Protein AF-A0A8S3IC41-F1 (afdb_monomer_lite)

Foldseek 3Di:
DVLVVLLCCLLPPQLPCLVSLVVCLVPVVVCVVVCVPPVCVLSVVQSVLSNVQLVVQCVPDPDNDPVVSSVSSNVSSVVPPSVPRDDDPPPDPDDPDDPCCCVPPVVVVVVCCVVVPPDDDDPVPDPVDDDDPDPDDD

Structure (mmCIF, N/CA/C/O backbone):
data_AF-A0A8S3IC41-F1
#
_entry.id   AF-A0A8S3IC41-F1
#
loop_
_atom_site.group_PDB
_atom_site.id
_atom_site.type_symbol
_atom_site.label_atom_id
_atom_site.label_alt_id
_atom_site.label_comp_id
_atom_site.label_asym_id
_atom_site.label_entity_id
_atom_site.label_seq_id
_atom_site.pdbx_PDB_ins_code
_atom_site.Cartn_x
_atom_site.Cartn_y
_atom_site.Cartn_z
_atom_site.occupancy
_atom_site.B_iso_or_equiv
_atom_site.auth_seq_id
_atom_site.auth_comp_id
_atom_site.auth_asym_id
_atom_site.auth_atom_id
_atom_site.pdbx_PDB_model_num
ATOM 1 N N . MET A 1 1 ? 2.075 -2.971 -7.862 1.00 76.56 1 MET A N 1
ATOM 2 C CA . MET A 1 1 ? 2.934 -1.917 -7.276 1.00 76.56 1 MET A CA 1
ATOM 3 C C . MET A 1 1 ? 2.225 -1.037 -6.248 1.00 76.56 1 MET A C 1
ATOM 5 O O . MET A 1 1 ? 2.474 -1.232 -5.071 1.00 76.56 1 MET A O 1
ATOM 9 N N . VAL A 1 2 ? 1.324 -0.107 -6.609 1.00 87.12 2 VAL A N 1
ATOM 10 C CA . VAL A 1 2 ? 0.721 0.817 -5.608 1.00 87.12 2 VAL A CA 1
ATOM 11 C C . VAL A 1 2 ? -0.039 0.079 -4.498 1.00 87.12 2 VAL A C 1
ATOM 13 O O . VAL A 1 2 ? 0.184 0.351 -3.323 1.00 87.12 2 VAL A O 1
ATOM 16 N N . LEU A 1 3 ? -0.876 -0.904 -4.847 1.00 89.00 3 LEU A N 1
ATOM 17 C CA . LEU A 1 3 ? -1.596 -1.711 -3.854 1.00 89.00 3 LEU A CA 1
ATOM 18 C C . LEU A 1 3 ? -0.649 -2.511 -2.940 1.00 89.00 3 LEU A C 1
ATOM 20 O O . LEU A 1 3 ? -0.941 -2.696 -1.765 1.00 89.00 3 LEU A O 1
ATOM 24 N N . GLU A 1 4 ? 0.507 -2.939 -3.447 1.00 88.88 4 GLU A N 1
ATOM 25 C CA . GLU A 1 4 ? 1.522 -3.648 -2.654 1.00 88.88 4 GLU A CA 1
ATOM 26 C C . GLU A 1 4 ? 2.236 -2.694 -1.690 1.00 88.88 4 GLU A C 1
ATOM 28 O O . GLU A 1 4 ? 2.506 -3.068 -0.553 1.00 88.88 4 GLU A O 1
ATOM 33 N N . ILE A 1 5 ? 2.484 -1.445 -2.108 1.00 89.69 5 ILE A N 1
ATOM 34 C CA . ILE A 1 5 ? 3.016 -0.388 -1.235 1.00 89.69 5 ILE A CA 1
ATOM 35 C C . ILE A 1 5 ? 2.029 -0.105 -0.102 1.00 89.69 5 ILE A C 1
ATOM 37 O O . ILE A 1 5 ? 2.429 -0.099 1.059 1.00 89.69 5 ILE A O 1
ATOM 41 N N . ILE A 1 6 ? 0.738 0.057 -0.418 1.00 92.00 6 ILE A N 1
ATOM 42 C CA . ILE A 1 6 ? -0.312 0.230 0.597 1.00 92.00 6 ILE A CA 1
ATOM 43 C C . ILE A 1 6 ? -0.287 -0.950 1.569 1.00 92.00 6 ILE A C 1
ATOM 45 O O . ILE A 1 6 ? -0.258 -0.747 2.778 1.00 92.00 6 ILE A O 1
ATOM 49 N N . ASN A 1 7 ? -0.232 -2.179 1.060 1.00 91.94 7 ASN A N 1
ATOM 50 C CA . ASN A 1 7 ? -0.232 -3.374 1.896 1.00 91.94 7 ASN A CA 1
ATOM 51 C C . ASN A 1 7 ? 1.017 -3.480 2.790 1.00 91.94 7 ASN A C 1
ATOM 53 O O . ASN A 1 7 ? 0.925 -3.854 3.960 1.00 91.94 7 ASN A O 1
ATOM 57 N N . SER A 1 8 ? 2.176 -3.066 2.275 1.00 90.69 8 SER A N 1
ATOM 58 C CA . SER A 1 8 ? 3.405 -2.928 3.059 1.00 90.69 8 SER A CA 1
ATOM 59 C C . SER A 1 8 ? 3.232 -1.907 4.189 1.00 90.69 8 SER A C 1
ATOM 61 O O . SER A 1 8 ? 3.524 -2.211 5.347 1.00 90.69 8 SER A O 1
ATOM 63 N N . CYS A 1 9 ? 2.649 -0.736 3.908 1.00 92.25 9 CYS A N 1
ATOM 64 C CA . CYS A 1 9 ? 2.332 0.249 4.944 1.00 92.25 9 CYS A CA 1
ATOM 65 C C . CYS A 1 9 ? 1.366 -0.314 6.000 1.00 92.25 9 CYS A C 1
ATOM 67 O O . CYS A 1 9 ? 1.590 -0.130 7.194 1.00 92.25 9 CYS A O 1
ATOM 69 N N . LEU A 1 10 ? 0.328 -1.045 5.583 1.00 92.44 10 LEU A N 1
ATOM 70 C CA . LEU A 1 10 ? -0.639 -1.671 6.492 1.00 92.44 10 LEU A CA 1
ATOM 71 C C . LEU A 1 10 ? -0.025 -2.795 7.342 1.00 92.44 10 LEU A C 1
ATOM 73 O O . LEU A 1 10 ? -0.444 -3.013 8.474 1.00 92.44 10 LEU A O 1
ATOM 77 N N . THR A 1 11 ? 0.984 -3.493 6.831 1.00 91.06 11 THR A N 1
ATOM 78 C CA . THR A 1 11 ? 1.619 -4.606 7.550 1.00 91.06 11 THR A CA 1
ATOM 79 C C . THR A 1 11 ? 2.717 -4.125 8.501 1.00 91.06 11 THR A C 1
ATOM 81 O O . THR A 1 11 ? 2.840 -4.638 9.611 1.00 91.06 11 THR A O 1
ATOM 84 N N . HIS A 1 12 ? 3.515 -3.135 8.090 1.00 90.06 12 HIS A N 1
ATOM 85 C CA . HIS A 1 12 ? 4.733 -2.741 8.808 1.00 90.06 12 HIS A CA 1
ATOM 86 C C . HIS A 1 12 ? 4.602 -1.438 9.596 1.00 90.06 12 HIS A C 1
ATOM 88 O O . HIS A 1 12 ? 5.284 -1.257 10.603 1.00 90.06 12 HIS A O 1
ATOM 94 N N . THR A 1 13 ? 3.765 -0.503 9.145 1.00 90.62 13 THR A N 1
ATOM 95 C CA . THR A 1 13 ? 3.762 0.873 9.665 1.00 90.62 13 THR A CA 1
ATOM 96 C C . THR A 1 13 ? 2.361 1.420 9.933 1.00 90.62 13 THR A C 1
ATOM 98 O O . THR A 1 13 ? 2.199 2.626 10.111 1.00 90.62 13 THR A O 1
ATOM 101 N N . LEU A 1 14 ? 1.350 0.553 10.036 1.00 91.69 14 LEU A N 1
ATOM 102 C CA . LEU A 1 14 ? -0.057 0.928 10.230 1.00 91.69 14 LEU A CA 1
ATOM 103 C C . LEU A 1 14 ? -0.268 1.841 11.440 1.00 91.69 14 LEU A C 1
ATOM 105 O O . LEU A 1 14 ? -0.945 2.858 11.334 1.00 91.69 14 LEU A O 1
ATOM 109 N N . GLN A 1 15 ? 0.392 1.531 12.558 1.00 91.75 15 GLN A N 1
ATOM 110 C CA . GLN A 1 15 ? 0.323 2.312 13.801 1.00 91.75 15 GLN A CA 1
ATOM 111 C C . GLN A 1 15 ? 0.845 3.746 13.665 1.00 91.75 15 GLN A C 1
ATOM 113 O O . GLN A 1 15 ? 0.452 4.616 14.434 1.00 91.75 15 GLN A O 1
ATOM 118 N N . HIS A 1 16 ? 1.706 3.996 12.680 1.00 89.88 16 HIS A N 1
ATOM 119 C CA . HIS A 1 16 ? 2.307 5.303 12.428 1.00 89.88 16 HIS A CA 1
ATOM 120 C C . HIS A 1 16 ? 1.599 6.061 11.293 1.00 89.88 16 HIS A C 1
ATOM 122 O O . HIS A 1 16 ? 1.832 7.253 11.115 1.00 89.88 16 HIS A O 1
ATOM 128 N N . ASN A 1 17 ? 0.720 5.397 10.531 1.00 93.31 17 ASN A N 1
ATOM 129 C CA . ASN A 1 17 ? 0.107 5.930 9.313 1.00 93.31 17 ASN A CA 1
ATOM 130 C C . ASN A 1 17 ? -1.417 6.059 9.433 1.00 93.31 17 ASN A C 1
ATOM 132 O O . ASN A 1 17 ? -2.179 5.539 8.620 1.00 93.31 17 ASN A O 1
ATOM 136 N N . ILE A 1 18 ? -1.875 6.815 10.429 1.00 93.69 18 ILE A N 1
ATOM 137 C CA . ILE A 1 18 ? -3.309 7.025 10.685 1.00 93.69 18 ILE A CA 1
ATOM 138 C C . ILE A 1 18 ? -4.011 7.737 9.521 1.00 93.69 18 ILE A C 1
ATOM 140 O O . ILE A 1 18 ? -5.130 7.383 9.156 1.00 93.69 18 ILE A O 1
ATOM 144 N N . ASN A 1 19 ? -3.327 8.684 8.871 1.00 93.44 19 ASN A N 1
ATOM 145 C CA . ASN A 1 19 ? -3.857 9.383 7.697 1.00 93.44 19 ASN A CA 1
ATOM 146 C C . ASN A 1 19 ? -4.115 8.433 6.518 1.00 93.44 19 ASN A C 1
ATOM 148 O O . ASN A 1 19 ? -5.058 8.645 5.756 1.00 93.44 19 ASN A O 1
ATOM 152 N N . LEU A 1 20 ? -3.309 7.372 6.375 1.00 95.06 20 LEU A N 1
ATOM 153 C CA . LEU A 1 20 ? -3.544 6.344 5.362 1.00 95.06 20 LEU A CA 1
ATOM 154 C C . LEU A 1 20 ? -4.839 5.591 5.673 1.00 95.06 20 LEU A C 1
ATOM 156 O O . LEU A 1 20 ? -5.685 5.474 4.796 1.00 95.06 20 LEU A O 1
ATOM 160 N N . ILE A 1 21 ? -5.029 5.155 6.923 1.00 95.12 21 ILE A N 1
ATOM 161 C CA . ILE A 1 21 ? -6.259 4.475 7.365 1.00 95.12 21 ILE A CA 1
ATOM 162 C C . ILE A 1 21 ? -7.480 5.367 7.113 1.00 95.12 21 ILE A C 1
ATOM 164 O O . ILE A 1 21 ? -8.451 4.923 6.507 1.00 95.12 21 ILE A O 1
ATOM 168 N N . TYR A 1 22 ? -7.409 6.643 7.501 1.00 94.44 22 TYR A N 1
ATOM 169 C CA . TYR A 1 22 ? -8.473 7.617 7.254 1.00 94.44 22 TYR A CA 1
ATOM 170 C C . TYR A 1 22 ? -8.801 7.750 5.757 1.00 94.44 22 TYR A C 1
ATOM 172 O O . TYR A 1 22 ? -9.964 7.720 5.360 1.00 94.44 22 TYR A O 1
ATOM 180 N N . THR A 1 23 ? -7.774 7.831 4.909 1.00 94.31 23 THR A N 1
ATOM 181 C CA . THR A 1 23 ? -7.940 7.949 3.452 1.00 94.31 23 THR A CA 1
ATOM 182 C C . THR A 1 23 ? -8.556 6.689 2.840 1.00 94.31 23 THR A C 1
ATOM 184 O O . THR A 1 23 ? -9.393 6.800 1.943 1.00 94.31 23 THR A O 1
ATOM 187 N N . LEU A 1 24 ? -8.169 5.503 3.325 1.00 94.69 24 LEU A N 1
ATOM 188 C CA . LEU A 1 24 ? -8.731 4.219 2.897 1.00 94.69 24 LEU A CA 1
ATOM 189 C C . LEU A 1 24 ? -10.209 4.093 3.274 1.00 94.69 24 LEU A C 1
ATOM 191 O O . LEU A 1 24 ? -10.997 3.616 2.466 1.00 94.69 24 LEU A O 1
ATOM 195 N N . LEU A 1 25 ? -10.589 4.553 4.470 1.00 93.62 25 LEU A N 1
ATOM 196 C CA . LEU A 1 25 ? -11.988 4.594 4.899 1.00 93.62 25 LEU A CA 1
ATOM 197 C C . LEU A 1 25 ? -12.819 5.537 4.026 1.00 93.62 25 LEU A C 1
ATOM 199 O O . LEU A 1 25 ? -13.905 5.164 3.588 1.00 93.62 25 LEU A O 1
ATOM 203 N N . TYR A 1 26 ? -12.299 6.739 3.762 1.00 93.06 26 TYR A N 1
ATOM 204 C CA . TYR A 1 26 ? -12.994 7.754 2.971 1.00 93.06 26 TYR A CA 1
ATOM 205 C C . TYR A 1 26 ? -13.189 7.328 1.509 1.00 93.06 26 TYR A C 1
ATOM 207 O O . TYR A 1 26 ? -14.242 7.571 0.933 1.00 93.06 26 TYR A O 1
ATOM 215 N N . ASN A 1 27 ? -12.195 6.659 0.917 1.00 93.06 27 ASN A N 1
ATOM 216 C CA . ASN A 1 27 ? -12.198 6.266 -0.494 1.00 93.06 27 ASN A CA 1
ATOM 217 C C . ASN A 1 27 ? -12.397 4.756 -0.709 1.00 93.06 27 ASN A C 1
ATOM 219 O O . ASN A 1 27 ? -11.894 4.201 -1.689 1.00 93.06 27 ASN A O 1
ATOM 223 N N . ARG A 1 28 ? -13.093 4.066 0.202 1.00 92.44 28 ARG A N 1
ATOM 224 C CA . ARG A 1 28 ? -13.223 2.597 0.158 1.00 92.44 28 ARG A CA 1
ATOM 225 C C . ARG A 1 28 ? -13.829 2.074 -1.152 1.00 92.44 28 ARG A C 1
ATOM 227 O O . ARG A 1 28 ? -13.440 1.011 -1.623 1.00 92.44 28 ARG A O 1
ATOM 234 N N . ASP A 1 29 ? -14.714 2.851 -1.771 1.00 92.31 29 ASP A N 1
ATOM 235 C CA . ASP A 1 29 ? -15.448 2.459 -2.979 1.00 92.31 29 ASP A CA 1
ATOM 236 C C . ASP A 1 29 ? -14.523 2.342 -4.209 1.00 92.31 29 ASP A C 1
ATOM 238 O O . ASP A 1 29 ? -14.836 1.649 -5.176 1.00 92.31 29 ASP A O 1
ATOM 242 N N . ILE A 1 30 ? -13.330 2.959 -4.173 1.00 91.75 30 ILE A N 1
ATOM 243 C CA . ILE A 1 30 ? -12.327 2.830 -5.245 1.00 91.75 30 ILE A CA 1
ATOM 244 C C . ILE A 1 30 ? -11.913 1.363 -5.427 1.00 91.75 30 ILE A C 1
ATOM 246 O O . ILE A 1 30 ? -11.639 0.939 -6.552 1.00 91.75 30 ILE A O 1
ATOM 250 N N . PHE A 1 31 ? -11.887 0.580 -4.344 1.00 90.19 31 PHE A N 1
ATOM 251 C CA . PHE A 1 31 ? -11.436 -0.811 -4.361 1.00 90.19 31 PHE A CA 1
ATOM 252 C C . PHE A 1 31 ? -12.448 -1.773 -4.997 1.00 90.19 31 PHE A C 1
ATOM 254 O O . PHE A 1 31 ? -12.046 -2.832 -5.482 1.00 90.19 31 PHE A O 1
ATOM 261 N N . ASP A 1 32 ? -13.725 -1.391 -5.083 1.00 87.19 32 ASP A N 1
ATOM 262 C CA . ASP A 1 32 ? -14.802 -2.230 -5.622 1.00 87.19 32 ASP A CA 1
ATOM 263 C C . ASP A 1 32 ? -14.524 -2.661 -7.070 1.00 87.19 32 ASP A C 1
ATOM 265 O O . ASP A 1 32 ? -14.708 -3.826 -7.428 1.00 87.19 32 ASP A O 1
ATOM 269 N N . ASN A 1 33 ? -13.980 -1.747 -7.879 1.00 86.31 33 ASN A N 1
ATOM 270 C CA . ASN A 1 33 ? -13.652 -1.988 -9.287 1.00 86.31 33 ASN A CA 1
ATOM 271 C C . ASN A 1 33 ? -12.530 -3.018 -9.488 1.00 86.31 33 ASN A C 1
ATOM 273 O O . ASN A 1 33 ? -12.420 -3.614 -10.557 1.00 86.31 33 ASN A O 1
ATOM 277 N N . TYR A 1 34 ? -11.692 -3.237 -8.472 1.00 86.38 34 TYR A N 1
ATOM 278 C CA . TYR A 1 34 ? -10.535 -4.130 -8.553 1.00 86.38 34 TYR A CA 1
ATOM 279 C C . TYR A 1 34 ? -10.830 -5.531 -8.005 1.00 86.38 34 TYR A C 1
ATOM 281 O O . TYR A 1 34 ? -10.039 -6.449 -8.234 1.00 86.38 34 TYR A O 1
ATOM 289 N N . ARG A 1 35 ? -11.980 -5.727 -7.338 1.00 83.12 35 ARG A N 1
ATOM 290 C CA . ARG A 1 35 ? -12.377 -7.012 -6.732 1.00 83.12 35 ARG A CA 1
ATOM 291 C C . ARG A 1 35 ? -12.630 -8.129 -7.736 1.00 83.12 35 ARG A C 1
ATOM 293 O O . ARG A 1 35 ? -12.655 -9.287 -7.345 1.00 83.12 35 ARG A O 1
ATOM 300 N N . THR A 1 36 ? -12.836 -7.827 -9.012 1.00 83.69 36 THR A N 1
ATOM 301 C CA . THR A 1 36 ? -13.032 -8.853 -10.049 1.00 83.69 36 THR A CA 1
ATOM 302 C C . THR A 1 36 ? -11.711 -9.402 -10.584 1.00 83.69 36 THR A C 1
ATOM 304 O O . THR A 1 36 ? -11.699 -10.456 -11.217 1.00 83.69 36 THR A O 1
ATOM 307 N N . HIS A 1 37 ? -10.586 -8.730 -10.317 1.00 87.31 37 HIS A N 1
ATOM 308 C CA . HIS A 1 37 ? -9.298 -9.106 -10.879 1.00 87.31 37 HIS A CA 1
ATOM 309 C C . HIS A 1 37 ? -8.591 -10.164 -10.003 1.00 87.31 37 HIS A C 1
ATOM 311 O O . HIS A 1 37 ? -8.258 -9.875 -8.850 1.00 87.31 37 HIS A O 1
ATOM 317 N N . PRO A 1 38 ? -8.281 -11.370 -10.523 1.00 84.88 38 PRO A N 1
ATOM 318 C CA . PRO A 1 38 ? -7.711 -12.469 -9.731 1.00 84.88 38 PRO A CA 1
ATOM 319 C C . PRO A 1 38 ? -6.405 -12.105 -9.014 1.00 84.88 38 PRO A C 1
ATOM 321 O O . PRO A 1 38 ? -6.212 -12.45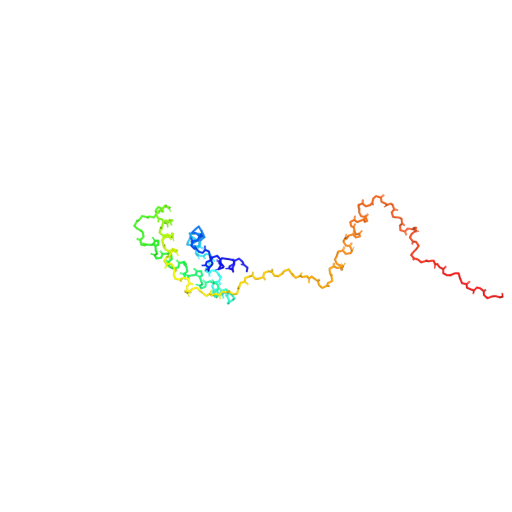3 -7.854 1.00 84.88 38 PRO A O 1
ATOM 324 N N . ASN A 1 39 ? -5.535 -11.334 -9.673 1.00 83.62 39 ASN A N 1
ATOM 325 C CA . ASN A 1 39 ? -4.225 -10.968 -9.119 1.00 83.62 39 ASN A CA 1
ATOM 326 C C . ASN A 1 39 ? -4.299 -10.013 -7.915 1.00 83.62 39 ASN A C 1
ATOM 328 O O . ASN A 1 39 ? -3.305 -9.853 -7.213 1.00 83.62 39 ASN A O 1
ATOM 332 N N . PHE A 1 40 ? -5.438 -9.350 -7.685 1.00 86.75 40 PHE A N 1
ATOM 333 C CA . PHE A 1 40 ? -5.582 -8.378 -6.599 1.00 86.75 40 PHE A CA 1
ATOM 334 C C . PHE A 1 40 ? -6.331 -8.932 -5.390 1.00 86.75 40 PHE A C 1
ATOM 336 O O . PHE A 1 40 ? -6.322 -8.272 -4.358 1.00 86.75 40 PHE A O 1
ATOM 343 N N . GLN A 1 41 ? -6.909 -10.136 -5.474 1.00 86.19 41 GLN A N 1
ATOM 344 C CA . GLN A 1 41 ? -7.713 -10.743 -4.402 1.00 86.19 41 GLN A CA 1
ATOM 345 C C . GLN A 1 41 ? -7.001 -10.716 -3.048 1.00 86.19 41 GLN A C 1
ATOM 347 O O . GLN A 1 41 ? -7.513 -10.165 -2.079 1.00 86.19 41 GLN A O 1
ATOM 352 N N . ASP A 1 42 ? -5.777 -11.241 -3.008 1.00 84.62 42 ASP A N 1
ATOM 353 C CA . ASP A 1 42 ? -4.984 -11.322 -1.782 1.00 84.62 42 ASP A CA 1
ATOM 354 C C . ASP A 1 42 ? -4.644 -9.939 -1.210 1.00 84.62 42 ASP A 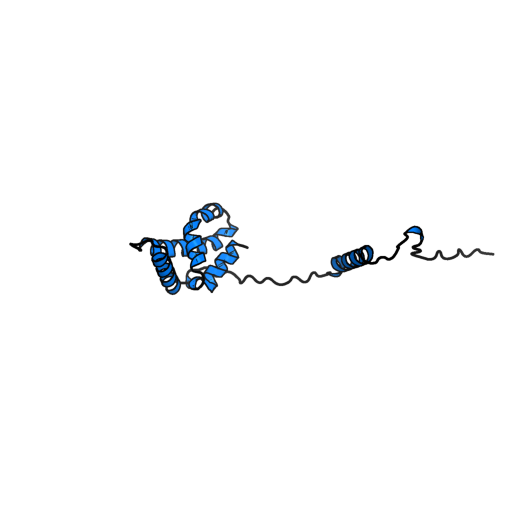C 1
ATOM 356 O O . ASP A 1 42 ? -4.637 -9.730 0.003 1.00 84.62 42 ASP A O 1
ATOM 360 N N . ILE A 1 43 ? -4.324 -8.986 -2.087 1.00 87.62 43 ILE A N 1
ATOM 361 C CA . ILE A 1 43 ? -3.907 -7.645 -1.675 1.00 87.62 43 ILE A CA 1
ATOM 362 C C . ILE A 1 43 ? -5.114 -6.851 -1.164 1.00 87.62 43 ILE A C 1
ATOM 364 O O . ILE A 1 43 ? -5.021 -6.180 -0.136 1.00 87.62 43 ILE A O 1
ATOM 368 N N . LEU A 1 44 ? -6.248 -6.961 -1.856 1.00 91.75 44 LEU A N 1
ATOM 369 C CA . LEU A 1 44 ? -7.508 -6.332 -1.475 1.00 91.75 44 LEU A CA 1
ATOM 370 C C . LEU A 1 44 ? -8.058 -6.919 -0.176 1.00 91.75 44 LEU A C 1
ATOM 372 O O . LEU A 1 44 ? -8.571 -6.161 0.636 1.00 91.75 44 LEU A O 1
ATOM 376 N N . GLN A 1 45 ? -7.857 -8.213 0.087 1.00 92.06 45 GLN A N 1
ATOM 377 C CA . GLN A 1 45 ? -8.287 -8.842 1.336 1.00 92.06 45 GLN A CA 1
ATOM 378 C C . GLN A 1 45 ? -7.704 -8.143 2.575 1.00 92.06 45 GLN A C 1
ATOM 380 O O . GLN A 1 45 ? -8.437 -7.850 3.518 1.00 92.06 45 GLN A O 1
ATOM 385 N N . ASN A 1 46 ? -6.403 -7.834 2.583 1.00 92.94 46 ASN A N 1
ATOM 386 C CA . ASN A 1 46 ? -5.790 -7.104 3.700 1.00 92.94 46 ASN A CA 1
ATOM 387 C C . ASN A 1 46 ? -6.384 -5.697 3.859 1.00 92.94 46 ASN A C 1
ATOM 389 O O . ASN A 1 46 ? -6.627 -5.253 4.982 1.00 92.94 46 ASN A O 1
ATOM 393 N N . ILE A 1 47 ? -6.626 -5.007 2.742 1.00 93.94 47 ILE A N 1
ATOM 394 C CA . ILE A 1 47 ? -7.225 -3.667 2.733 1.00 93.94 47 ILE A CA 1
ATOM 395 C C . ILE A 1 47 ? -8.656 -3.725 3.287 1.00 93.94 47 ILE A C 1
ATOM 397 O O . ILE A 1 47 ? -8.996 -2.929 4.160 1.00 93.94 47 ILE A O 1
ATOM 401 N N . ASP A 1 48 ? -9.459 -4.701 2.863 1.00 93.75 48 ASP A N 1
ATOM 402 C CA . ASP A 1 48 ? -10.828 -4.906 3.338 1.00 93.75 48 ASP A CA 1
ATOM 403 C C . ASP A 1 48 ? -10.857 -5.225 4.845 1.00 93.75 48 ASP A C 1
ATOM 405 O O . ASP A 1 48 ? -11.668 -4.654 5.573 1.00 93.75 48 ASP A O 1
ATOM 409 N N . ILE A 1 49 ? -9.939 -6.060 5.357 1.00 94.62 49 ILE A N 1
ATOM 410 C CA . ILE A 1 49 ? -9.826 -6.351 6.802 1.00 94.62 49 ILE A CA 1
ATOM 411 C C . ILE A 1 49 ? -9.591 -5.066 7.604 1.00 94.62 49 ILE A C 1
ATOM 413 O O . ILE A 1 49 ? -10.230 -4.852 8.639 1.00 94.62 49 ILE A O 1
ATOM 417 N N . VAL A 1 50 ? -8.682 -4.207 7.133 1.00 95.06 50 VAL A N 1
ATOM 418 C CA . VAL A 1 50 ? -8.393 -2.918 7.772 1.00 95.06 50 VAL A CA 1
ATOM 419 C C . VAL A 1 50 ? -9.619 -2.008 7.700 1.00 95.06 50 VAL A C 1
ATOM 421 O O . VAL A 1 50 ? -10.057 -1.504 8.734 1.00 95.06 50 VAL A O 1
ATOM 424 N N . ILE A 1 51 ? -10.216 -1.834 6.518 1.00 95.25 51 ILE A N 1
ATOM 425 C CA . ILE A 1 51 ? -11.393 -0.975 6.325 1.00 95.25 51 ILE A CA 1
ATOM 426 C C . ILE A 1 51 ? -12.540 -1.412 7.238 1.00 95.25 51 ILE A C 1
ATOM 428 O O . ILE A 1 51 ? -13.089 -0.576 7.949 1.00 95.25 51 ILE A O 1
ATOM 432 N N . VAL A 1 52 ? -12.874 -2.704 7.277 1.00 95.62 52 VAL A N 1
ATOM 433 C CA . VAL A 1 52 ? -13.970 -3.231 8.105 1.00 95.62 52 VAL A CA 1
ATOM 434 C C . VAL A 1 52 ? -13.704 -3.004 9.594 1.00 95.62 52 VAL A C 1
ATOM 436 O O . VAL A 1 52 ? -14.592 -2.543 10.310 1.00 95.62 52 VAL A O 1
ATOM 439 N N . TYR A 1 53 ? -12.486 -3.280 10.068 1.00 95.75 53 TYR A N 1
ATOM 440 C CA . TYR A 1 53 ? -12.136 -3.092 11.478 1.00 95.75 53 TYR A CA 1
ATOM 441 C C . TYR A 1 53 ? -12.236 -1.624 11.911 1.00 95.75 53 TYR A C 1
ATOM 443 O O . TYR A 1 53 ? -12.800 -1.318 12.963 1.00 95.75 53 TYR A O 1
ATOM 451 N N . PHE A 1 54 ? -11.684 -0.704 11.116 1.00 95.31 54 PHE A N 1
ATOM 452 C CA . PHE A 1 54 ? -11.688 0.711 11.476 1.00 95.31 54 PHE A CA 1
ATOM 453 C C . PHE A 1 54 ? -13.036 1.387 11.213 1.00 95.31 54 PHE A C 1
ATOM 455 O O . PHE A 1 54 ? -13.385 2.301 11.956 1.00 95.31 54 PHE A O 1
ATOM 462 N N . ALA A 1 55 ? -13.824 0.916 10.242 1.00 95.00 55 ALA A N 1
ATOM 463 C CA . ALA A 1 55 ? -15.198 1.373 10.050 1.00 95.00 55 ALA A CA 1
ATOM 464 C C . ALA A 1 55 ? -16.049 1.087 11.296 1.00 95.00 55 ALA A C 1
ATOM 466 O O . ALA A 1 55 ? -16.662 2.007 11.823 1.00 95.00 55 ALA A O 1
ATOM 467 N N . ASP A 1 56 ? -15.982 -0.131 11.849 1.00 94.69 56 ASP A N 1
ATOM 468 C CA . ASP A 1 56 ? -16.677 -0.487 13.098 1.00 94.69 56 ASP A CA 1
ATOM 469 C C . ASP A 1 56 ? -16.238 0.389 14.289 1.00 94.69 56 ASP A C 1
ATOM 471 O O . ASP A 1 56 ? -17.057 0.786 15.119 1.00 94.69 56 ASP A O 1
ATOM 475 N N . LYS A 1 57 ? -14.950 0.748 14.369 1.00 92.50 57 LYS A N 1
ATOM 476 C CA . LYS A 1 57 ? -14.445 1.662 15.407 1.00 92.50 57 LYS A CA 1
ATOM 477 C C . LYS A 1 57 ? -14.977 3.084 15.248 1.00 92.50 57 LYS A C 1
ATOM 479 O O . LYS A 1 57 ? -15.307 3.705 16.253 1.00 92.50 57 LYS A O 1
ATOM 484 N N . VAL A 1 58 ? -15.059 3.588 14.018 1.00 92.12 58 VAL A N 1
ATOM 485 C CA . VAL A 1 58 ? -15.576 4.933 13.724 1.00 92.12 58 VAL A CA 1
ATOM 486 C C . VAL A 1 58 ? -17.097 4.991 13.884 1.00 92.12 58 VAL A C 1
ATOM 488 O O . VAL A 1 58 ? -17.617 5.985 14.382 1.00 92.12 58 VAL A O 1
ATOM 491 N N . ASP A 1 59 ? -17.818 3.927 13.535 1.00 91.25 59 ASP A N 1
ATOM 492 C CA . ASP A 1 59 ? -19.275 3.864 13.679 1.00 91.25 59 ASP A CA 1
ATOM 493 C C . ASP A 1 59 ? -19.732 3.838 15.144 1.00 91.25 59 ASP A C 1
ATOM 495 O O . ASP A 1 59 ? -20.829 4.304 15.447 1.00 91.25 59 ASP A O 1
ATOM 499 N N . LYS A 1 60 ? -18.874 3.378 16.062 1.00 89.56 60 LYS A N 1
ATOM 500 C CA . LYS A 1 60 ? -19.099 3.427 17.518 1.00 89.56 60 LYS A CA 1
ATOM 501 C C . LYS A 1 60 ? -18.913 4.815 18.135 1.00 89.56 60 LYS A C 1
ATOM 503 O O . LYS A 1 60 ? -19.204 4.985 19.316 1.00 89.56 60 LYS A O 1
ATOM 508 N N . LEU A 1 61 ? -18.414 5.793 17.380 1.00 89.19 61 LEU A N 1
ATOM 509 C CA . LEU A 1 61 ? -18.251 7.156 17.875 1.00 89.19 61 LEU A CA 1
ATOM 510 C C . LEU A 1 61 ? -19.581 7.903 17.819 1.00 89.19 61 LEU A C 1
ATOM 512 O O . LEU A 1 61 ? -20.164 8.083 16.750 1.00 89.19 61 LEU A O 1
ATOM 516 N N . GLU A 1 62 ? -20.017 8.411 18.970 1.00 79.75 62 GLU A N 1
ATOM 517 C CA . GLU A 1 62 ? -21.180 9.300 19.062 1.00 79.75 62 GLU A CA 1
ATOM 518 C C . GLU A 1 62 ? -20.916 10.650 18.376 1.00 79.75 62 GLU A C 1
ATOM 520 O O . GLU A 1 62 ? -21.813 11.241 17.777 1.00 79.75 62 GLU A O 1
ATOM 525 N N . GLN A 1 63 ? -19.666 11.125 18.422 1.00 81.19 63 GLN A N 1
ATOM 526 C CA . GLN A 1 63 ? -19.224 12.369 17.796 1.00 81.19 63 GLN A CA 1
ATOM 527 C C . GLN A 1 63 ? -18.171 12.091 16.724 1.00 81.19 63 GLN A C 1
ATOM 529 O O . GLN A 1 63 ? -17.094 11.567 16.998 1.00 81.19 63 GLN A O 1
ATOM 534 N N . ARG A 1 64 ? -18.472 12.496 15.487 1.00 80.50 64 ARG A N 1
ATOM 535 C CA . ARG A 1 64 ? -17.597 12.324 14.316 1.00 80.50 64 ARG A CA 1
ATOM 536 C C . ARG A 1 64 ? -16.813 13.598 13.992 1.00 80.50 64 ARG A C 1
ATOM 538 O O . ARG A 1 64 ? -16.756 14.005 12.835 1.00 80.50 64 ARG A O 1
ATOM 545 N N . SER A 1 65 ? -16.254 14.264 15.006 1.00 87.88 65 SER A N 1
ATOM 546 C CA . SER A 1 65 ? -15.296 15.345 14.739 1.00 87.88 65 SER A CA 1
ATOM 547 C C . SER A 1 65 ? -13.971 14.755 14.252 1.00 87.88 65 SER A C 1
ATOM 549 O O . SER A 1 65 ? -13.645 13.601 14.545 1.00 87.88 65 SER A O 1
ATOM 551 N N . THR A 1 66 ? -13.196 15.547 13.515 1.00 86.12 66 THR A N 1
ATOM 552 C CA . THR A 1 66 ? -11.892 15.129 12.988 1.00 86.12 66 THR A CA 1
ATOM 553 C C . THR A 1 66 ? -10.951 14.666 14.104 1.00 86.12 66 THR A C 1
ATOM 555 O O . THR A 1 66 ? -10.234 13.679 13.942 1.00 86.12 66 THR A O 1
ATOM 558 N N . GLU A 1 67 ? -10.980 15.343 15.252 1.00 88.62 67 GLU A N 1
ATOM 559 C CA . GLU A 1 67 ? -10.158 15.043 16.425 1.00 88.62 67 GLU A CA 1
ATOM 560 C C . GLU A 1 67 ? -10.541 13.695 17.044 1.00 88.62 67 GLU A C 1
ATOM 562 O O . GLU A 1 67 ? -9.671 12.841 17.220 1.00 88.62 67 GLU A O 1
ATOM 567 N N . TYR A 1 68 ? -11.837 13.468 17.291 1.00 90.44 68 TYR A N 1
ATOM 568 C CA . TYR A 1 68 ? -12.325 12.212 17.867 1.00 90.44 68 TYR A CA 1
ATOM 569 C C . TYR A 1 68 ? -12.106 11.022 16.933 1.00 90.44 68 TYR A C 1
ATOM 571 O O . TYR A 1 68 ? -11.714 9.945 17.382 1.00 90.44 68 TYR A O 1
ATOM 579 N N . VAL A 1 69 ? -12.303 11.207 15.623 1.00 92.50 69 VAL A N 1
ATOM 580 C CA . VAL A 1 69 ? -12.011 10.164 14.630 1.00 92.50 69 VAL A CA 1
ATOM 581 C C . VAL A 1 69 ? -10.526 9.821 14.658 1.00 92.50 69 VAL A C 1
ATOM 583 O O . VAL A 1 69 ? -10.177 8.645 14.727 1.00 92.50 69 VAL A O 1
ATOM 586 N N . LYS A 1 70 ? -9.638 10.821 14.658 1.00 91.62 70 LYS A N 1
ATOM 587 C CA . LYS A 1 70 ? -8.192 10.585 14.702 1.00 91.62 70 LYS A CA 1
ATOM 588 C C . LYS A 1 70 ? -7.774 9.833 15.969 1.00 91.62 70 LYS A C 1
ATOM 590 O O . LYS A 1 70 ? -7.037 8.854 15.865 1.00 91.62 70 LYS A O 1
ATOM 595 N N . GLU A 1 71 ? -8.277 10.234 17.133 1.00 92.31 71 GLU A N 1
ATOM 596 C CA . GLU A 1 71 ? -7.993 9.568 18.410 1.00 92.31 71 GLU A CA 1
ATOM 597 C C . GLU A 1 71 ? -8.488 8.110 18.417 1.00 92.31 71 GLU A C 1
ATOM 599 O O . GLU A 1 71 ? -7.768 7.191 18.820 1.00 92.31 71 GLU A O 1
ATOM 604 N N . ALA A 1 72 ? -9.689 7.864 17.889 1.00 93.19 72 ALA A N 1
ATOM 605 C CA . ALA A 1 72 ? -10.240 6.520 17.761 1.00 93.19 72 ALA A CA 1
ATOM 606 C C . ALA A 1 72 ? -9.410 5.630 16.827 1.00 93.19 72 ALA A C 1
ATOM 608 O O . ALA A 1 72 ? -9.200 4.452 17.128 1.00 93.19 72 ALA A O 1
ATOM 609 N N . LEU A 1 73 ? -8.910 6.181 15.716 1.00 94.56 73 LEU A N 1
ATOM 610 C CA . LEU A 1 73 ? -8.017 5.462 14.809 1.00 94.56 73 LEU A CA 1
ATOM 611 C C . LEU A 1 73 ? -6.661 5.173 15.467 1.00 94.56 73 LEU A C 1
ATOM 613 O O . LEU A 1 73 ? -6.163 4.058 15.339 1.00 94.56 73 LEU A O 1
ATOM 617 N N . GLU A 1 74 ? -6.085 6.118 16.216 1.00 94.38 74 GLU A N 1
ATOM 618 C CA . GLU A 1 74 ? -4.835 5.916 16.965 1.00 94.38 74 GLU A CA 1
ATOM 619 C C . GLU A 1 74 ? -4.968 4.801 18.012 1.00 94.38 74 GLU A C 1
ATOM 621 O O . GLU A 1 74 ? -4.117 3.908 18.097 1.00 94.38 74 GLU A O 1
ATOM 626 N N . MET A 1 75 ? -6.058 4.798 18.784 1.00 93.19 75 MET A N 1
ATOM 627 C CA . MET A 1 75 ? -6.357 3.717 19.728 1.00 93.19 75 MET A CA 1
ATOM 628 C C . MET A 1 75 ? -6.624 2.391 19.011 1.00 93.19 75 MET A C 1
ATOM 630 O O . MET A 1 75 ? -6.114 1.344 19.417 1.00 93.19 75 MET A O 1
ATOM 634 N N . GLY A 1 76 ? -7.401 2.430 17.927 1.00 93.56 76 GLY A N 1
ATOM 635 C CA . GLY A 1 76 ? -7.729 1.265 17.115 1.00 93.56 76 GLY A CA 1
ATOM 636 C C . GLY A 1 76 ? -6.490 0.613 16.511 1.00 93.56 76 GLY A C 1
ATOM 637 O O . GLY A 1 76 ? -6.397 -0.611 16.523 1.00 93.56 76 GLY A O 1
ATOM 638 N N . ALA A 1 77 ? -5.521 1.414 16.063 1.00 94.31 77 ALA A N 1
ATOM 639 C CA . ALA A 1 77 ? -4.272 0.956 15.471 1.00 94.31 77 ALA A CA 1
ATOM 640 C C . ALA A 1 77 ? -3.358 0.260 16.486 1.00 94.31 77 ALA A C 1
ATOM 642 O O . ALA A 1 77 ? -2.743 -0.754 16.159 1.00 94.31 77 ALA A O 1
ATOM 643 N N . LYS A 1 78 ? -3.321 0.738 17.737 1.00 92.62 78 LYS A N 1
ATOM 644 C CA . LYS A 1 78 ? -2.604 0.060 18.833 1.00 92.62 78 LYS A CA 1
ATOM 645 C C . LYS A 1 78 ? -3.216 -1.301 19.180 1.00 92.62 78 LYS A C 1
ATOM 647 O O . LYS A 1 78 ? -2.494 -2.205 19.581 1.00 92.62 78 LYS A O 1
ATOM 652 N N . GLN A 1 79 ? -4.534 -1.437 19.035 1.00 93.56 79 GLN A N 1
ATOM 653 C CA . GLN A 1 79 ? -5.283 -2.665 19.333 1.00 93.56 79 GLN A CA 1
ATOM 654 C C . GLN A 1 79 ? -5.427 -3.602 18.126 1.00 93.56 79 GLN A C 1
ATOM 656 O O . GLN A 1 79 ? -5.954 -4.704 18.273 1.00 93.56 79 GLN A O 1
ATOM 661 N N . PHE A 1 80 ? -5.019 -3.167 16.933 1.00 94.12 80 PHE A N 1
ATOM 662 C CA . PHE A 1 80 ? -5.258 -3.915 15.709 1.00 94.12 80 PHE A CA 1
ATOM 663 C C . PHE A 1 80 ? -4.423 -5.211 15.685 1.00 94.12 80 PHE A C 1
ATOM 665 O O . PHE A 1 80 ? -3.196 -5.147 15.815 1.00 94.12 80 PHE A O 1
ATOM 672 N N . PRO A 1 81 ? -5.051 -6.383 15.489 1.00 91.94 81 PRO A N 1
ATOM 673 C CA . PRO A 1 81 ? -4.349 -7.661 15.411 1.00 91.94 81 PRO A CA 1
ATOM 674 C C . PRO A 1 81 ? -3.651 -7.810 14.048 1.00 91.94 81 PRO A C 1
ATOM 676 O O . PRO A 1 81 ? -4.237 -8.289 13.075 1.00 91.94 81 PRO A O 1
ATOM 679 N N . LEU A 1 82 ? -2.389 -7.368 13.971 1.00 89.75 82 LEU A N 1
ATOM 680 C CA . LEU A 1 82 ? -1.555 -7.411 12.756 1.00 89.75 82 LEU A CA 1
ATOM 681 C C . LEU A 1 82 ? -1.367 -8.832 12.196 1.00 89.75 82 LEU A C 1
ATOM 683 O O . LEU A 1 82 ? -1.107 -8.998 11.008 1.00 89.75 82 LEU A O 1
ATOM 687 N N . ASP A 1 83 ? -1.522 -9.858 13.030 1.00 89.44 83 ASP A N 1
ATOM 688 C CA . ASP A 1 83 ? -1.488 -11.276 12.664 1.00 89.44 83 ASP A CA 1
ATOM 689 C C . ASP A 1 83 ? -2.620 -11.694 11.713 1.00 89.44 83 ASP A C 1
ATOM 691 O O . ASP A 1 83 ? -2.478 -12.689 11.003 1.00 89.44 83 ASP A O 1
ATOM 695 N N . ARG A 1 84 ? -3.710 -10.917 11.637 1.00 89.62 84 ARG A N 1
ATOM 696 C CA . ARG A 1 84 ? -4.795 -11.150 10.670 1.00 89.62 84 ARG A CA 1
ATOM 697 C C . ARG A 1 84 ? -4.420 -10.789 9.235 1.00 89.62 84 ARG A C 1
ATOM 699 O O . ARG A 1 84 ? -5.121 -11.207 8.317 1.00 89.62 84 ARG A O 1
ATOM 706 N N . LEU A 1 85 ? -3.366 -9.997 9.035 1.00 91.50 85 LEU A N 1
ATOM 707 C CA . LEU A 1 85 ? -2.934 -9.581 7.706 1.00 91.50 85 LEU A CA 1
ATOM 708 C C . LEU A 1 85 ? -2.054 -10.655 7.068 1.00 91.50 85 LEU A C 1
ATOM 710 O O . LEU A 1 85 ? -1.079 -11.131 7.657 1.00 91.50 85 LEU A O 1
ATOM 714 N N . LYS A 1 86 ? -2.367 -11.003 5.818 1.00 88.75 86 LYS A N 1
ATOM 715 C CA . LYS A 1 86 ? -1.521 -11.875 5.005 1.00 88.75 86 LYS A CA 1
ATOM 716 C C . LYS A 1 86 ? -0.172 -11.190 4.798 1.00 88.75 86 LYS A C 1
ATOM 718 O O . LYS A 1 86 ? -0.119 -10.053 4.332 1.00 88.75 86 LYS A O 1
ATOM 723 N N . LYS A 1 87 ? 0.919 -11.877 5.135 1.00 85.19 87 LYS A N 1
ATOM 724 C CA . LYS A 1 87 ? 2.274 -11.367 4.902 1.00 85.19 87 LYS A CA 1
ATOM 725 C C . LYS A 1 87 ? 2.655 -11.593 3.446 1.00 85.19 87 LYS A C 1
ATOM 727 O O . LYS A 1 87 ? 2.595 -12.720 2.957 1.00 85.19 87 LYS A O 1
ATOM 732 N N . PHE A 1 88 ? 3.068 -10.525 2.782 1.00 82.62 88 PHE A N 1
ATOM 733 C CA . PHE A 1 88 ? 3.627 -10.583 1.438 1.00 82.62 88 PHE A CA 1
ATOM 734 C C . PHE A 1 88 ? 5.155 -10.614 1.518 1.00 82.62 88 PHE A C 1
ATOM 736 O O . PHE A 1 88 ? 5.722 -10.146 2.510 1.00 82.62 88 PHE A O 1
ATOM 743 N N . PRO A 1 89 ? 5.839 -11.169 0.505 1.00 80.06 89 PRO A N 1
ATOM 744 C CA . PRO A 1 89 ? 7.281 -11.022 0.389 1.00 80.06 89 PRO A CA 1
ATOM 745 C C . PRO A 1 89 ? 7.658 -9.538 0.421 1.00 80.06 89 PRO A C 1
ATOM 747 O O . PRO A 1 89 ? 6.968 -8.712 -0.178 1.00 80.06 89 PRO A O 1
ATOM 750 N N . GLU A 1 90 ? 8.754 -9.198 1.097 1.00 71.69 90 GLU A N 1
ATOM 751 C CA . GLU A 1 90 ? 9.276 -7.832 1.047 1.00 71.69 90 GLU A CA 1
ATOM 752 C C . GLU A 1 90 ? 9.541 -7.427 -0.406 1.00 71.69 90 GLU A C 1
ATOM 754 O O . GLU A 1 90 ? 10.126 -8.199 -1.176 1.00 71.69 90 GLU A O 1
ATOM 759 N N . LEU A 1 91 ? 9.138 -6.205 -0.773 1.00 69.19 91 LEU A N 1
ATOM 760 C CA . LEU A 1 91 ? 9.500 -5.621 -2.060 1.00 69.19 91 LEU A CA 1
ATOM 761 C C . LEU A 1 91 ? 11.015 -5.412 -2.099 1.00 69.19 91 LEU A C 1
ATOM 763 O O . LEU A 1 91 ? 11.545 -4.409 -1.623 1.00 69.19 91 LEU A O 1
ATOM 767 N N . LYS A 1 92 ? 11.718 -6.385 -2.672 1.00 68.12 92 LYS A N 1
ATOM 768 C CA . LYS A 1 92 ? 13.149 -6.302 -2.936 1.00 68.12 92 LYS A CA 1
ATOM 769 C C . LYS A 1 92 ? 13.346 -5.727 -4.326 1.00 68.12 92 LYS A C 1
ATOM 771 O O . LYS A 1 92 ? 13.256 -6.436 -5.323 1.00 68.12 92 LYS A O 1
ATOM 776 N N . PHE A 1 93 ? 13.638 -4.436 -4.383 1.00 70.81 93 PHE A N 1
ATOM 777 C CA . PHE A 1 93 ? 14.137 -3.808 -5.598 1.00 70.81 93 PHE A CA 1
ATOM 778 C C . PHE A 1 93 ? 15.637 -4.070 -5.668 1.00 70.81 93 PHE A C 1
ATOM 780 O O . PHE A 1 93 ? 16.437 -3.365 -5.058 1.00 70.81 93 PHE A O 1
ATOM 787 N N . LYS A 1 94 ? 16.022 -5.148 -6.350 1.00 66.25 94 LYS A N 1
ATOM 788 C CA . LYS A 1 94 ? 17.425 -5.360 -6.695 1.00 66.25 94 LYS A CA 1
ATOM 789 C C . LYS A 1 94 ? 17.727 -4.473 -7.898 1.00 66.25 94 LYS A C 1
ATOM 791 O O . LYS A 1 94 ? 16.980 -4.510 -8.873 1.00 66.25 94 LYS A O 1
ATOM 796 N N . TYR A 1 95 ? 18.804 -3.694 -7.829 1.00 67.31 95 TYR A N 1
ATOM 797 C CA . TYR A 1 95 ? 19.375 -3.112 -9.036 1.00 67.31 95 TYR A CA 1
ATOM 798 C C . TYR A 1 95 ? 19.740 -4.276 -9.960 1.00 67.31 95 TYR A C 1
ATOM 800 O O . TYR A 1 95 ? 20.556 -5.128 -9.600 1.00 67.31 95 TYR A O 1
ATOM 808 N N . VAL A 1 96 ? 19.042 -4.381 -11.086 1.00 73.19 96 VAL A N 1
ATOM 809 C CA . VAL A 1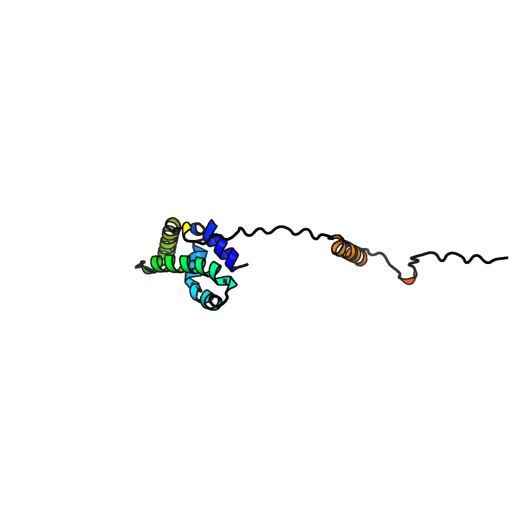 96 ? 19.415 -5.326 -12.129 1.00 73.19 96 VAL A CA 1
ATOM 810 C C . VAL A 1 96 ? 20.591 -4.672 -12.834 1.00 73.19 96 VAL A C 1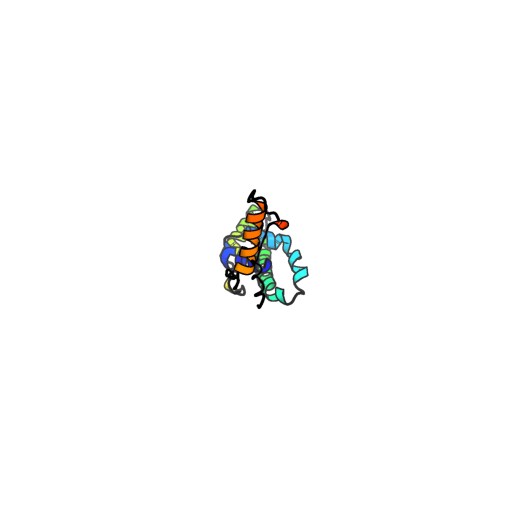
ATOM 812 O O . VAL A 1 96 ? 20.416 -3.696 -13.557 1.00 73.19 96 VAL A O 1
ATOM 815 N N . GLU A 1 97 ? 21.798 -5.140 -12.527 1.00 74.00 97 GLU A N 1
ATOM 816 C CA . GLU A 1 97 ? 22.950 -4.840 -13.368 1.00 74.00 97 GLU A CA 1
ATOM 817 C C . GLU A 1 97 ? 22.651 -5.465 -14.732 1.00 74.00 97 GLU A C 1
ATOM 819 O O . GLU A 1 97 ? 22.461 -6.679 -14.822 1.00 74.00 97 GLU A O 1
ATOM 824 N N . GLU A 1 98 ? 22.509 -4.629 -15.762 1.00 78.81 98 GLU A N 1
ATOM 825 C CA . GLU A 1 98 ? 22.452 -5.102 -17.145 1.00 78.81 98 GLU A CA 1
ATOM 826 C C . GLU A 1 98 ? 23.715 -5.925 -17.421 1.00 78.81 98 GLU A C 1
ATOM 828 O O . GLU A 1 98 ? 24.799 -5.538 -16.983 1.00 78.81 98 GLU A O 1
ATOM 833 N N . GLU A 1 99 ? 23.596 -7.057 -18.120 1.00 83.50 99 GLU A N 1
ATOM 834 C CA . GLU A 1 99 ? 24.758 -7.918 -18.399 1.00 83.50 99 GLU A CA 1
ATOM 835 C C . GLU A 1 99 ? 25.790 -7.211 -19.290 1.00 83.50 99 GLU A C 1
ATOM 837 O O . GLU A 1 99 ? 26.985 -7.473 -19.171 1.00 83.50 99 GLU A O 1
ATOM 842 N N . GLN A 1 100 ? 25.325 -6.304 -20.157 1.00 88.06 100 GLN A N 1
ATOM 843 C CA . GLN A 1 100 ? 26.142 -5.578 -21.131 1.00 88.06 100 GLN A CA 1
ATOM 844 C C . GLN A 1 100 ? 25.816 -4.077 -21.111 1.00 88.06 100 GLN A C 1
ATOM 846 O O . GLN A 1 100 ? 25.207 -3.542 -22.043 1.00 88.06 100 GLN A O 1
ATOM 851 N N . PRO A 1 101 ? 26.179 -3.355 -20.038 1.00 86.31 101 PRO A N 1
ATOM 852 C CA . PRO A 1 101 ? 25.917 -1.922 -19.939 1.00 86.31 101 PRO A CA 1
ATOM 853 C C . PRO A 1 101 ? 26.618 -1.133 -21.063 1.00 86.31 101 PRO A C 1
ATOM 855 O O . PRO A 1 101 ? 26.136 -0.077 -21.485 1.00 86.31 101 PRO A O 1
ATOM 858 N N . GLU A 1 102 ? 27.737 -1.638 -21.585 1.00 90.00 102 GLU A N 1
ATOM 859 C CA . GLU A 1 102 ? 28.505 -1.036 -22.672 1.00 90.00 102 GLU A CA 1
ATOM 860 C C . GLU A 1 102 ? 27.694 -0.805 -23.952 1.00 90.00 102 GLU A C 1
ATOM 862 O O . GLU A 1 102 ? 27.906 0.219 -24.602 1.00 90.00 102 GLU A O 1
ATOM 867 N N . ASP A 1 103 ? 26.725 -1.665 -24.271 1.00 91.00 103 ASP A N 1
ATOM 868 C CA . ASP A 1 103 ? 25.903 -1.539 -25.482 1.00 91.00 103 ASP A CA 1
ATOM 869 C C . ASP A 1 103 ? 25.067 -0.256 -25.477 1.00 91.00 103 ASP A C 1
ATOM 871 O O . ASP A 1 103 ? 24.789 0.329 -26.525 1.00 91.00 103 ASP A O 1
ATOM 875 N N . PHE A 1 104 ? 24.708 0.231 -24.288 1.00 90.38 104 PHE A N 1
ATOM 876 C CA . PHE A 1 104 ? 24.039 1.513 -24.121 1.00 90.38 104 PHE A CA 1
ATOM 877 C C . PHE A 1 104 ? 25.036 2.653 -23.887 1.00 90.38 104 PHE A C 1
ATOM 879 O O . PHE A 1 104 ? 24.987 3.687 -24.564 1.00 90.38 104 PHE A O 1
ATOM 886 N N . PHE A 1 105 ? 25.947 2.491 -22.922 1.00 92.62 105 PHE A N 1
ATOM 887 C CA . PHE A 1 105 ? 26.799 3.593 -22.477 1.00 92.62 105 PHE A CA 1
ATOM 888 C C . PHE A 1 105 ? 27.856 3.980 -23.511 1.00 92.62 105 PHE A C 1
ATOM 890 O O . PHE A 1 105 ? 28.123 5.172 -23.661 1.00 92.62 105 PHE A O 1
ATOM 897 N N . VAL A 1 106 ? 28.436 3.029 -24.252 1.00 93.38 106 VAL A N 1
ATOM 898 C CA . VAL A 1 106 ? 29.489 3.335 -25.233 1.00 93.38 106 VAL A CA 1
ATOM 899 C C . VAL A 1 106 ? 28.936 4.193 -26.380 1.00 93.38 106 VAL A C 1
ATOM 901 O O . VAL A 1 106 ? 29.471 5.288 -26.588 1.00 93.38 106 VAL A O 1
ATOM 904 N N . PRO A 1 107 ? 27.847 3.816 -27.083 1.00 94.00 107 PRO A N 1
ATOM 905 C CA . PRO A 1 107 ? 27.276 4.669 -28.127 1.00 94.00 107 PRO A CA 1
ATOM 906 C C . PRO A 1 107 ? 26.777 6.017 -27.594 1.00 94.00 107 PRO A C 1
ATOM 908 O O . PRO A 1 107 ? 26.929 7.047 -28.259 1.00 94.00 107 PRO A O 1
ATOM 911 N N . TYR A 1 108 ? 26.206 6.037 -26.387 1.00 93.94 108 TYR A N 1
ATOM 912 C CA . TYR A 1 108 ? 25.695 7.261 -25.777 1.00 93.94 108 TYR A CA 1
ATOM 913 C C . TYR A 1 108 ? 26.812 8.257 -25.440 1.00 93.94 108 TYR A C 1
ATOM 915 O O . TYR A 1 108 ? 26.731 9.427 -25.822 1.00 93.94 108 TYR A O 1
ATOM 923 N N . VAL A 1 109 ? 27.887 7.802 -24.790 1.00 94.62 109 VAL A N 1
ATOM 924 C CA . VAL A 1 109 ? 29.047 8.646 -24.471 1.00 94.62 109 VAL A CA 1
ATOM 925 C C . VAL A 1 109 ? 29.690 9.171 -25.752 1.00 94.62 109 VAL A C 1
ATOM 927 O O . VAL A 1 109 ? 29.948 10.370 -25.843 1.00 94.62 109 VAL A O 1
ATOM 930 N N . TRP A 1 110 ? 29.867 8.335 -26.780 1.00 91.00 110 TRP A N 1
ATOM 931 C CA . TRP A 1 110 ? 30.387 8.798 -28.071 1.00 91.00 110 TRP A CA 1
ATOM 932 C C . TRP A 1 110 ? 29.472 9.815 -28.753 1.00 91.00 110 TRP A C 1
ATOM 934 O O . TRP A 1 110 ? 29.964 10.777 -29.338 1.00 91.00 110 TRP A O 1
ATOM 944 N N . THR A 1 111 ? 28.152 9.672 -28.622 1.00 88.56 111 THR A N 1
ATOM 945 C CA . THR A 1 111 ? 27.191 10.669 -29.118 1.00 88.56 111 THR A CA 1
ATOM 946 C C . THR A 1 111 ? 27.338 12.002 -28.385 1.00 88.56 111 THR A C 1
ATOM 948 O O . THR A 1 111 ? 27.302 13.060 -29.016 1.00 88.56 111 THR A O 1
ATOM 951 N N . LEU A 1 112 ? 27.515 11.977 -27.061 1.00 91.06 112 LEU A N 1
ATOM 952 C CA . LEU A 1 112 ? 27.747 13.185 -26.269 1.00 91.06 112 LEU A CA 1
ATOM 953 C C . LEU A 1 112 ? 29.064 13.856 -26.644 1.00 91.06 112 LEU A C 1
ATOM 955 O O . LEU A 1 112 ? 29.083 15.071 -26.840 1.00 91.06 112 LEU A O 1
ATOM 959 N N . VAL A 1 113 ? 30.133 13.071 -26.789 1.00 89.00 113 VAL A N 1
ATOM 960 C CA . VAL A 1 113 ? 31.438 13.558 -27.241 1.00 89.00 113 VAL A CA 1
ATOM 961 C C . VAL A 1 113 ? 31.293 14.186 -28.619 1.00 89.00 113 VAL A C 1
ATOM 963 O O . VAL A 1 113 ? 31.648 15.344 -28.766 1.00 89.00 113 VAL A O 1
ATOM 966 N N . TYR A 1 114 ? 30.693 13.501 -29.593 1.00 83.56 114 TYR A N 1
ATOM 967 C CA . TYR A 1 114 ? 30.487 14.036 -30.941 1.00 83.56 114 TYR A CA 1
ATOM 968 C C . TYR A 1 114 ? 29.710 15.360 -30.948 1.00 83.56 114 TYR A C 1
ATOM 970 O O . TYR A 1 114 ? 30.105 16.294 -31.635 1.00 83.56 114 TYR A O 1
ATOM 978 N N . LYS A 1 115 ? 28.634 15.469 -30.158 1.00 83.94 115 LYS A N 1
ATOM 979 C CA . LYS A 1 115 ? 27.817 16.694 -30.084 1.00 83.94 115 LYS A CA 1
ATOM 980 C C . LYS A 1 115 ? 28.489 17.837 -29.323 1.00 83.94 115 LYS A C 1
ATOM 982 O O . LYS A 1 115 ? 28.221 18.994 -29.626 1.00 83.94 115 LYS A O 1
ATOM 987 N N . SER A 1 116 ? 29.288 17.522 -28.304 1.00 87.56 116 SER A N 1
ATOM 988 C CA . SER A 1 116 ? 29.829 18.518 -27.362 1.00 87.56 116 SER A CA 1
ATOM 989 C C . SER A 1 116 ? 31.274 18.897 -27.656 1.00 87.56 116 SER A C 1
ATOM 991 O O . SER A 1 116 ? 31.738 19.954 -27.231 1.00 87.56 116 SER A O 1
ATOM 993 N N . CYS A 1 117 ? 32.015 18.045 -28.361 1.00 80.31 117 CYS A N 1
ATOM 994 C CA . CYS A 1 117 ? 33.329 18.405 -28.845 1.00 80.31 117 CYS A CA 1
ATOM 995 C C . CYS A 1 117 ? 33.121 19.327 -30.049 1.00 80.31 117 CYS A C 1
ATOM 997 O O . CYS A 1 117 ? 32.595 18.923 -31.079 1.00 80.31 117 CYS A O 1
ATOM 999 N N . ASN A 1 118 ? 33.541 20.586 -29.937 1.00 77.75 118 ASN A N 1
ATOM 1000 C CA . ASN A 1 118 ? 33.601 21.525 -31.064 1.00 77.75 118 ASN A CA 1
ATOM 1001 C C . ASN A 1 118 ? 34.701 21.123 -32.077 1.00 77.75 118 ASN A C 1
ATOM 1003 O O . ASN A 1 118 ? 35.392 21.973 -32.635 1.00 77.75 118 ASN A O 1
ATOM 1007 N N . LEU A 1 119 ? 34.923 19.820 -32.260 1.00 76.44 119 LEU A N 1
ATOM 1008 C CA . LEU A 1 119 ? 35.843 19.256 -33.228 1.00 76.44 119 LEU A CA 1
ATOM 1009 C C . LEU A 1 119 ? 35.117 19.167 -34.566 1.00 76.44 119 LEU A C 1
ATOM 1011 O O . LEU A 1 119 ? 34.014 18.633 -34.670 1.00 76.44 119 LEU A O 1
ATOM 1015 N N . TYR A 1 120 ? 35.751 19.700 -35.602 1.00 72.31 120 TYR A N 1
ATOM 1016 C CA . TYR A 1 120 ? 35.246 19.602 -36.960 1.00 72.31 120 TYR A CA 1
ATOM 1017 C C . TYR A 1 120 ? 35.554 18.207 -37.519 1.00 72.31 120 TYR A C 1
ATOM 1019 O O . TYR A 1 120 ? 36.687 17.917 -37.905 1.00 72.31 120 TYR A O 1
ATOM 1027 N N . TRP A 1 121 ? 34.547 17.335 -37.546 1.00 70.88 121 TRP A N 1
ATOM 1028 C CA . TRP A 1 121 ? 34.628 16.023 -38.186 1.00 70.88 121 TRP A CA 1
ATOM 1029 C C . TRP A 1 1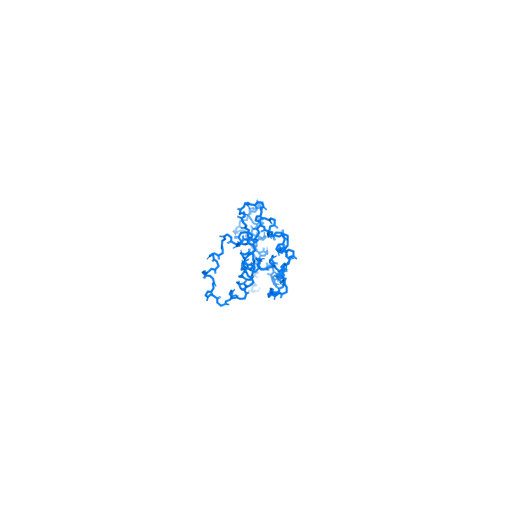21 ? 34.176 16.147 -39.645 1.00 70.88 121 TRP A C 1
ATOM 1031 O O . TRP A 1 121 ? 32.987 16.284 -39.915 1.00 70.88 121 TRP A O 1
ATOM 1041 N N . SER A 1 122 ? 35.112 16.101 -40.595 1.00 69.88 122 SER A N 1
ATOM 1042 C CA . SER A 1 122 ? 34.769 15.981 -42.018 1.00 69.88 122 SER A CA 1
ATOM 1043 C C . SER A 1 122 ? 34.731 14.513 -42.412 1.00 69.88 122 SER A C 1
ATOM 1045 O O . SER A 1 122 ? 35.776 13.861 -42.414 1.00 69.88 122 SER A O 1
ATOM 1047 N N . SER A 1 123 ? 33.553 14.000 -42.777 1.00 68.38 123 SER A N 1
ATOM 1048 C CA . SER A 1 123 ? 33.381 12.628 -43.276 1.00 68.38 123 SER A CA 1
ATOM 1049 C C . SER A 1 123 ? 34.234 12.332 -44.513 1.00 68.38 123 SER A C 1
ATOM 1051 O O . SER A 1 123 ? 34.631 11.191 -44.722 1.00 68.38 123 SER A O 1
ATOM 1053 N N . GLU A 1 124 ? 34.567 13.360 -45.295 1.00 72.25 124 GLU A N 1
ATOM 1054 C CA . GLU A 1 124 ? 35.394 13.269 -46.506 1.00 72.25 124 GLU A CA 1
ATOM 1055 C C . GLU A 1 124 ? 36.870 12.982 -46.187 1.00 72.25 124 GLU A C 1
ATOM 1057 O O . GLU A 1 124 ? 37.599 12.451 -47.022 1.00 72.25 124 GLU A O 1
ATOM 1062 N N . SER A 1 125 ? 37.306 13.299 -44.965 1.00 69.25 125 SER A N 1
ATOM 1063 C CA . SER A 1 125 ? 38.696 13.163 -44.519 1.00 69.25 125 SER A CA 1
ATOM 1064 C C . SER A 1 125 ? 38.938 11.915 -43.662 1.00 69.25 125 SER A C 1
ATOM 1066 O O . SER A 1 125 ? 40.067 11.680 -43.223 1.00 69.25 125 SER A O 1
ATOM 1068 N N . ILE A 1 126 ? 37.902 11.110 -43.393 1.00 71.81 126 ILE A N 1
ATOM 1069 C CA . ILE A 1 126 ? 38.015 9.919 -42.543 1.00 71.81 126 ILE A CA 1
ATOM 1070 C C . ILE A 1 126 ? 38.541 8.744 -43.378 1.00 71.81 126 ILE A C 1
ATOM 1072 O O . ILE A 1 126 ? 37.789 8.000 -44.005 1.00 71.81 126 ILE A O 1
ATOM 1076 N N . LEU A 1 127 ? 39.858 8.540 -43.359 1.00 69.88 127 LEU A N 1
ATOM 1077 C CA . LEU A 1 127 ? 40.502 7.359 -43.939 1.00 69.88 127 LEU A CA 1
ATOM 1078 C C . LEU A 1 127 ? 40.478 6.211 -42.922 1.00 69.88 127 LEU A C 1
ATOM 1080 O O . LEU A 1 127 ? 41.409 6.063 -42.134 1.00 69.88 127 LEU A O 1
ATOM 1084 N N . ILE A 1 128 ? 39.414 5.401 -42.921 1.00 66.62 128 ILE A N 1
ATOM 1085 C CA . ILE A 1 128 ? 39.275 4.306 -41.940 1.00 66.62 128 ILE A CA 1
ATOM 1086 C C . ILE A 1 128 ? 40.316 3.195 -42.189 1.00 66.62 128 ILE A C 1
ATOM 1088 O O . ILE A 1 128 ? 40.776 2.575 -41.238 1.00 66.62 128 ILE A O 1
ATOM 1092 N N . PHE A 1 129 ? 40.800 3.011 -43.425 1.00 67.19 129 PHE A N 1
ATOM 1093 C CA . PHE A 1 129 ? 41.899 2.087 -43.735 1.00 67.19 129 PHE A CA 1
ATOM 1094 C C . PHE A 1 129 ? 42.735 2.600 -44.917 1.00 67.19 129 PHE A C 1
ATOM 1096 O O . PHE A 1 129 ? 42.190 3.104 -45.899 1.00 67.19 129 PHE A O 1
ATOM 1103 N N . LYS A 1 130 ? 44.068 2.466 -44.853 1.00 60.41 130 LYS A N 1
ATOM 1104 C CA . LYS A 1 130 ? 44.942 2.737 -46.008 1.00 60.41 130 LYS A CA 1
ATOM 1105 C C . LYS A 1 130 ? 44.731 1.644 -47.059 1.00 60.41 130 LYS A 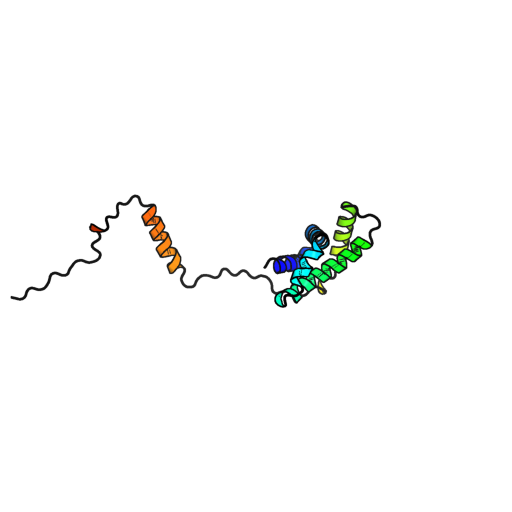C 1
ATOM 1107 O O . LYS A 1 130 ? 44.846 0.466 -46.731 1.00 60.41 130 LYS A O 1
ATOM 1112 N N . GLN A 1 131 ? 44.479 2.022 -48.315 1.00 58.22 131 GLN A N 1
ATOM 1113 C CA . GLN A 1 131 ? 44.576 1.087 -49.440 1.00 58.22 131 GLN A CA 1
ATOM 1114 C C . GLN A 1 131 ? 45.994 0.498 -49.465 1.00 58.22 131 GLN A C 1
ATOM 1116 O O . GLN A 1 131 ? 46.974 1.244 -49.536 1.00 58.22 131 GLN A O 1
ATOM 1121 N N . GLN A 1 132 ? 46.117 -0.829 -49.373 1.00 58.44 132 GLN A N 1
ATOM 1122 C CA . GLN A 1 132 ? 47.387 -1.495 -49.659 1.00 58.44 132 GLN A CA 1
ATOM 1123 C C . GLN A 1 132 ? 47.737 -1.244 -51.134 1.00 58.44 132 GLN A C 1
ATOM 1125 O O . GLN A 1 132 ? 46.879 -1.464 -51.992 1.00 58.44 132 GLN A O 1
ATOM 1130 N N . PRO A 1 133 ? 48.958 -0.785 -51.460 1.00 56.47 133 PRO A N 1
ATOM 1131 C CA . PRO A 1 133 ? 49.361 -0.637 -52.849 1.00 56.47 133 PRO A CA 1
ATOM 1132 C C . PRO A 1 133 ? 49.398 -2.022 -53.503 1.00 56.47 133 PRO A C 1
ATOM 1134 O O . PRO A 1 133 ? 50.038 -2.947 -52.999 1.00 56.47 133 PRO A O 1
ATOM 1137 N N . SER A 1 134 ? 48.685 -2.167 -54.619 1.00 56.66 134 SER A N 1
ATOM 1138 C CA . SER A 1 134 ? 48.717 -3.359 -55.460 1.00 56.66 134 SER A CA 1
ATOM 1139 C C . SER A 1 134 ? 50.160 -3.654 -55.873 1.00 56.66 134 SER A C 1
ATOM 1141 O O . SER A 1 134 ? 50.793 -2.820 -56.521 1.00 56.66 134 SER A O 1
ATOM 1143 N N . LEU A 1 135 ? 50.666 -4.834 -55.506 1.00 53.03 135 LEU A N 1
ATOM 1144 C CA . LEU A 1 135 ? 51.904 -5.403 -56.038 1.00 53.03 135 LEU A CA 1
ATOM 1145 C C . LEU A 1 135 ? 51.774 -5.497 -57.565 1.00 53.03 135 LEU A C 1
ATOM 1147 O O . LEU A 1 135 ? 51.162 -6.431 -58.083 1.00 53.03 135 LEU A O 1
ATOM 1151 N N . ILE A 1 136 ? 52.317 -4.516 -58.287 1.00 48.06 136 ILE A N 1
ATOM 1152 C CA . ILE A 1 136 ? 52.520 -4.638 -59.728 1.00 48.06 136 ILE A CA 1
ATOM 1153 C C . ILE A 1 136 ? 53.734 -5.542 -59.905 1.00 48.06 136 ILE A C 1
ATOM 1155 O O . ILE A 1 136 ? 54.847 -5.211 -59.506 1.00 48.06 136 ILE A O 1
ATOM 1159 N N . SER A 1 137 ? 53.464 -6.718 -60.455 1.00 44.84 137 SER A N 1
ATOM 1160 C CA . SER A 1 137 ? 54.449 -7.642 -60.990 1.00 44.84 137 SER A CA 1
ATOM 1161 C C . SER A 1 137 ? 55.115 -7.020 -62.215 1.00 44.84 137 SER A C 1
ATOM 1163 O O . SER A 1 137 ? 54.418 -6.663 -63.165 1.00 44.84 137 SER A O 1
ATOM 1165 N N . GLN A 1 138 ? 56.444 -6.915 -62.179 1.00 39.19 138 GLN A N 1
ATOM 1166 C CA . GLN A 1 138 ? 57.372 -7.222 -63.276 1.00 39.19 138 GLN A CA 1
ATOM 1167 C C . GLN A 1 138 ? 58.812 -7.191 -62.765 1.00 39.19 138 GLN A C 1
ATOM 1169 O O . GLN A 1 138 ? 59.177 -6.202 -62.094 1.00 39.19 138 GLN A O 1
#

Organism: NCBI:txid392030

pLDDT: mean 84.84, std 11.69, range [39.19, 95.75]

Secondary structure (DSSP, 8-state):
-HHHHHHHHHHHSGGG-HHHHHHHHHTGGGGGGGTT-GGGHHHHHHHHHHHHHHHHHHHT-S---HHHHHHHHHHHHHH--GGGSPPPPP--------S-THHHHHHHHHHHHHHHS-----GGG--SSPPPPP----

Radius of gyration: 30.95 Å; chains: 1; bounding box: 79×34×83 Å

Sequence (138 aa):
MVLEIINSCLTHTLQHNINLIYTLLYNRDIFDNYRTHPNFQDILQNIDIVIVYFADKVDKLEQRSTEYVKEALEMGAKQFPLDRLKKFPELKFKYVEEEQPEDFFVPYVWTLVYKSCNLYWSSESILIFKQQPSLISQ

InterPro domains:
  IPR019142 Dymeclin [PTHR12895] (1-130)